Protein AF-A0A7S2KP62-F1 (afdb_monomer_lite)

Foldseek 3Di:
DVVLLVVLVVCQVVCLVCVLVDDLVRLLVSLLSCLVSLHDDPSSLVSNLVNLLVCLVPPDDPCSLLPRLLSSLVSCVSNPHDCVSSLVSSVVNCVVCVVPRPDDSVVSSVD

Sequence (111 aa):
GEGAKGLILAAVPVARELVGQMSAQDLANTCSGLALLGAKDGRFMELVSAQVSSGIPTSWTRQDVCVNVPQILWARARLGFDNIEVLDAASSHLRRVVDDMPDWNILVLDA

Radius of gyration: 13.68 Å; chains: 1; bounding box: 30×30×37 Å

Structure (mmCIF, N/CA/C/O backbone):
data_AF-A0A7S2KP62-F1
#
_entry.id   AF-A0A7S2KP62-F1
#
loop_
_atom_site.group_PDB
_atom_site.id
_atom_site.type_symbol
_atom_site.label_atom_id
_atom_site.label_alt_id
_atom_site.label_comp_id
_atom_site.label_asym_id
_atom_site.label_entity_id
_atom_site.label_seq_id
_atom_site.pdbx_PDB_ins_code
_atom_site.Cartn_x
_atom_site.Cartn_y
_atom_site.Cartn_z
_atom_site.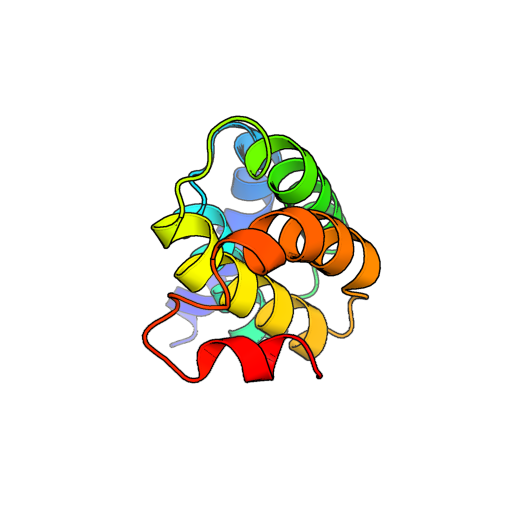occupancy
_atom_site.B_iso_or_equiv
_atom_site.auth_seq_id
_atom_site.auth_comp_id
_atom_site.auth_asym_id
_atom_site.auth_atom_id
_atom_site.pdbx_PDB_model_num
ATOM 1 N N . GLY A 1 1 ? 1.133 1.664 23.618 1.00 57.16 1 GLY A N 1
ATOM 2 C CA . GLY A 1 1 ? 0.454 2.620 24.517 1.00 57.16 1 GLY A CA 1
ATOM 3 C C . GLY A 1 1 ? -0.660 3.316 23.763 1.00 57.16 1 GLY A C 1
ATOM 4 O O . GLY A 1 1 ? -0.491 3.560 22.574 1.00 57.16 1 GLY A O 1
ATOM 5 N N . GLU A 1 2 ? -1.782 3.612 24.420 1.00 70.12 2 GLU A N 1
ATOM 6 C CA . GLU A 1 2 ? -2.985 4.167 23.770 1.00 70.12 2 GLU A CA 1
ATOM 7 C C . GLU A 1 2 ? -2.741 5.474 22.998 1.00 70.12 2 GLU A C 1
ATOM 9 O O . GLU A 1 2 ? -3.320 5.666 21.933 1.00 70.12 2 GLU A O 1
ATOM 14 N N . GLY A 1 3 ? -1.805 6.318 23.448 1.00 77.50 3 GLY A N 1
ATOM 15 C CA . GLY A 1 3 ? -1.433 7.544 22.730 1.00 77.50 3 GLY A CA 1
ATOM 16 C C . GLY A 1 3 ? -0.847 7.300 21.332 1.00 77.50 3 GLY A C 1
ATOM 17 O O . GLY A 1 3 ? -1.216 7.984 20.383 1.00 77.50 3 GLY A O 1
ATOM 18 N N . ALA A 1 4 ? 0.001 6.276 21.168 1.00 73.00 4 ALA A N 1
ATOM 19 C CA . ALA A 1 4 ? 0.570 5.928 19.861 1.00 73.00 4 ALA A CA 1
ATOM 20 C C . ALA A 1 4 ? -0.501 5.393 18.895 1.00 73.00 4 ALA A C 1
ATOM 22 O O . ALA A 1 4 ? -0.489 5.714 17.710 1.00 73.00 4 ALA A O 1
ATOM 23 N N . LYS A 1 5 ? -1.471 4.630 19.418 1.00 77.75 5 LYS A N 1
ATOM 24 C CA . LYS A 1 5 ? -2.633 4.164 18.651 1.00 77.75 5 LYS A CA 1
ATOM 25 C C . LYS A 1 5 ? -3.477 5.341 18.159 1.00 77.75 5 LYS A C 1
ATOM 27 O O . LYS A 1 5 ? -3.824 5.380 16.984 1.00 77.75 5 LYS A O 1
ATOM 32 N N . GLY A 1 6 ? -3.769 6.304 19.036 1.00 83.31 6 GLY A N 1
ATOM 33 C CA . GLY A 1 6 ? -4.521 7.508 18.674 1.00 83.31 6 GLY A CA 1
ATOM 34 C C . GLY A 1 6 ? -3.828 8.337 17.590 1.00 83.31 6 GLY A C 1
ATOM 35 O O . GLY A 1 6 ? -4.480 8.770 16.645 1.00 83.31 6 GLY A O 1
ATOM 36 N N . LEU A 1 7 ? -2.505 8.491 17.681 1.00 82.81 7 LEU A N 1
ATOM 37 C CA . LEU A 1 7 ? -1.727 9.274 16.720 1.00 82.81 7 LEU A CA 1
ATOM 38 C C . LEU A 1 7 ? -1.686 8.630 15.328 1.00 82.81 7 LEU A C 1
ATOM 40 O O . LEU A 1 7 ? -1.898 9.322 14.336 1.00 82.81 7 LEU A O 1
ATOM 44 N N . ILE A 1 8 ? -1.495 7.308 15.249 1.00 82.00 8 ILE A N 1
ATOM 45 C CA . ILE A 1 8 ? -1.526 6.582 13.968 1.00 82.00 8 ILE A CA 1
ATOM 46 C C . ILE A 1 8 ? -2.906 6.705 13.319 1.00 82.00 8 ILE A C 1
ATOM 48 O O . ILE A 1 8 ? -2.990 7.028 12.139 1.00 82.00 8 ILE A O 1
ATOM 52 N N . LEU A 1 9 ? -3.987 6.510 14.082 1.00 85.25 9 LEU A N 1
ATOM 53 C CA . LEU A 1 9 ? -5.354 6.630 13.562 1.00 85.25 9 LEU A CA 1
ATOM 54 C C . LEU A 1 9 ? -5.675 8.051 13.079 1.00 85.25 9 LEU A C 1
ATOM 56 O O . LEU A 1 9 ? -6.316 8.216 12.044 1.00 85.25 9 LEU A O 1
ATOM 60 N N . ALA A 1 10 ? -5.199 9.072 13.793 1.00 88.12 10 ALA A N 1
ATOM 61 C CA . ALA A 1 10 ? -5.365 10.468 13.397 1.00 88.12 10 ALA A CA 1
ATOM 62 C C . ALA A 1 10 ? -4.536 10.844 12.156 1.00 88.12 10 ALA A C 1
ATOM 64 O O . ALA A 1 10 ? -4.911 11.765 11.433 1.00 88.12 10 ALA A O 1
ATOM 65 N N . ALA A 1 11 ? -3.436 10.136 11.889 1.00 86.50 11 ALA A N 1
ATOM 66 C CA . ALA A 1 11 ? -2.597 10.365 10.718 1.00 86.50 11 ALA A CA 1
ATOM 67 C C . ALA A 1 11 ? -3.178 9.758 9.430 1.00 86.50 11 ALA A C 1
ATOM 69 O O . ALA A 1 11 ? -2.840 10.229 8.348 1.00 86.50 11 ALA A O 1
ATOM 70 N N . VAL A 1 12 ? -4.071 8.761 9.510 1.00 88.00 12 VAL A N 1
ATOM 71 C CA . VAL A 1 12 ? -4.611 8.056 8.326 1.00 88.00 12 VAL A CA 1
ATOM 72 C C . VAL A 1 12 ? -5.272 8.996 7.314 1.00 88.00 12 VAL A C 1
ATOM 74 O O . VAL A 1 12 ? -4.960 8.882 6.129 1.00 88.00 12 VAL A O 1
ATOM 77 N N . PRO A 1 13 ? -6.136 9.956 7.708 1.00 91.31 13 PRO A N 1
ATOM 78 C CA . PRO A 1 13 ? -6.717 10.893 6.754 1.00 91.31 13 PRO A CA 1
ATOM 79 C C . PRO A 1 13 ? -5.658 11.712 6.018 1.00 91.31 13 PRO A C 1
ATOM 81 O O . PRO A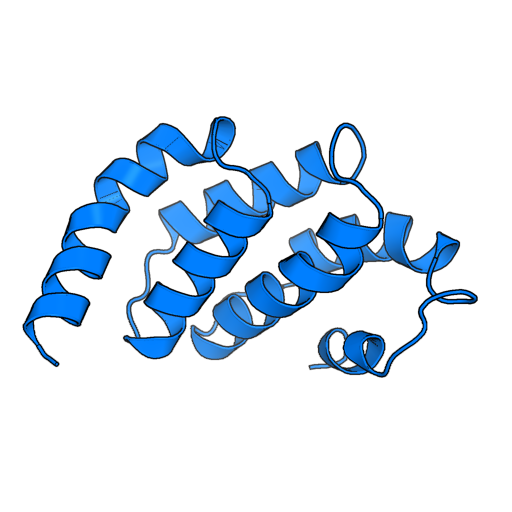 1 13 ? -5.766 11.877 4.811 1.00 91.31 13 PRO A O 1
ATOM 84 N 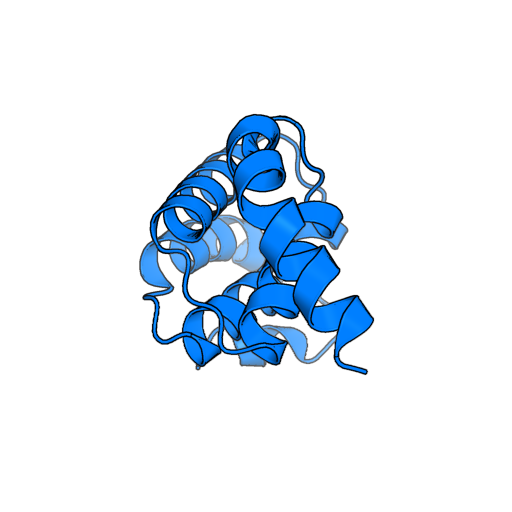N . VAL A 1 14 ? -4.618 12.159 6.725 1.00 91.38 14 VAL A N 1
ATOM 85 C CA . VAL A 1 14 ? -3.506 12.915 6.134 1.00 91.38 14 VAL A CA 1
ATOM 86 C C . VAL A 1 14 ? -2.685 12.024 5.202 1.00 91.38 14 VAL A C 1
ATOM 88 O O . VAL A 1 14 ? -2.368 12.427 4.088 1.00 91.38 14 VAL A O 1
ATOM 91 N N . ALA A 1 15 ? -2.399 10.788 5.617 1.00 91.06 15 ALA A N 1
ATOM 92 C CA . ALA A 1 15 ? -1.681 9.817 4.804 1.00 91.06 15 ALA A CA 1
ATOM 93 C C . ALA A 1 15 ? -2.424 9.513 3.494 1.00 91.06 15 ALA A C 1
ATOM 95 O O . ALA A 1 15 ? -1.781 9.435 2.455 1.00 91.06 15 ALA A O 1
ATOM 96 N N . ARG A 1 16 ? -3.765 9.419 3.507 1.00 93.12 16 ARG A N 1
ATOM 97 C CA . ARG A 1 16 ? -4.582 9.233 2.289 1.00 93.12 16 ARG A CA 1
ATOM 98 C C . ARG A 1 16 ? -4.388 10.349 1.265 1.00 93.12 16 ARG A C 1
ATOM 100 O O . ARG A 1 16 ? -4.248 10.047 0.085 1.00 93.12 16 ARG A O 1
ATOM 107 N N . GLU A 1 17 ? -4.345 11.603 1.706 1.00 93.81 17 GLU A N 1
ATOM 108 C CA . GLU A 1 17 ? -4.133 12.753 0.812 1.00 93.81 17 GLU A CA 1
ATOM 109 C C . GLU A 1 17 ? -2.700 12.811 0.258 1.00 93.81 17 GLU A C 1
ATOM 111 O O . GLU A 1 17 ? -2.455 13.385 -0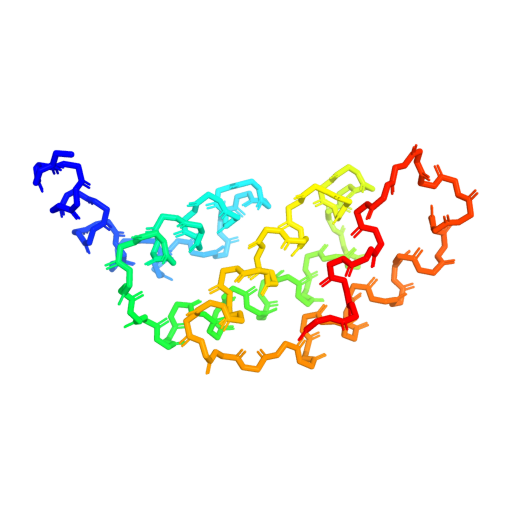.802 1.00 93.81 17 GLU A O 1
ATOM 116 N N . LEU A 1 18 ? -1.743 12.204 0.965 1.00 93.69 18 LEU A N 1
ATOM 117 C CA . LEU A 1 18 ? -0.321 12.263 0.636 1.00 93.69 18 LEU A CA 1
ATOM 118 C C . LEU A 1 18 ? 0.234 10.979 0.009 1.00 93.69 18 LEU A C 1
ATOM 120 O O . LEU A 1 18 ? 1.420 10.962 -0.308 1.00 93.69 18 LEU A O 1
ATOM 124 N N . VAL A 1 19 ? -0.576 9.936 -0.231 1.00 94.12 19 VAL A N 1
ATOM 125 C CA . VAL A 1 19 ? -0.098 8.630 -0.746 1.00 94.12 19 VAL A CA 1
ATOM 126 C C . VAL A 1 19 ? 0.812 8.775 -1.968 1.00 94.12 19 VAL A C 1
ATOM 128 O O . VAL A 1 19 ? 1.856 8.134 -2.029 1.00 94.12 19 VAL A O 1
ATOM 131 N N . GLY A 1 20 ? 0.461 9.653 -2.912 1.00 91.94 20 GLY A N 1
ATOM 132 C CA . GLY A 1 20 ? 1.253 9.871 -4.129 1.00 91.94 20 GLY A CA 1
ATOM 133 C C . GLY A 1 20 ? 2.644 10.479 -3.898 1.00 91.94 20 GLY A C 1
ATOM 134 O O . GLY A 1 20 ? 3.483 10.432 -4.791 1.00 91.94 20 GLY A O 1
ATOM 135 N N . GLN A 1 21 ? 2.890 11.052 -2.717 1.00 93.00 21 GLN A N 1
ATOM 136 C CA . GLN A 1 21 ? 4.144 11.702 -2.317 1.00 93.00 21 GLN A CA 1
ATOM 137 C C . GLN A 1 21 ? 4.958 10.853 -1.329 1.00 93.00 21 GLN A C 1
ATOM 139 O O . GLN A 1 21 ? 6.109 11.177 -1.044 1.00 93.00 21 GLN A O 1
ATOM 144 N N . MET A 1 22 ? 4.365 9.790 -0.781 1.00 93.94 22 MET A N 1
ATOM 145 C CA . MET A 1 22 ? 5.002 8.925 0.208 1.00 93.94 22 MET A CA 1
ATOM 146 C C . MET A 1 22 ? 6.067 8.036 -0.438 1.00 93.94 22 MET A C 1
ATOM 148 O O . MET A 1 22 ? 5.881 7.512 -1.540 1.00 93.94 22 MET A O 1
ATOM 152 N N . SER A 1 23 ? 7.172 7.820 0.276 1.00 93.88 23 SER A N 1
ATOM 153 C CA . SER A 1 23 ? 8.166 6.825 -0.125 1.00 93.88 23 SER A CA 1
ATOM 154 C C . SER A 1 23 ? 7.631 5.398 0.050 1.00 93.88 23 SER A C 1
ATOM 156 O O . SER A 1 23 ? 6.667 5.158 0.782 1.00 93.88 23 SER A O 1
ATOM 158 N N . ALA A 1 24 ? 8.291 4.416 -0.572 1.00 92.81 24 ALA A N 1
ATOM 159 C CA . ALA A 1 24 ? 7.956 3.002 -0.383 1.00 92.81 24 ALA A CA 1
ATOM 160 C C . ALA A 1 24 ? 7.985 2.589 1.103 1.00 92.81 24 ALA A C 1
ATOM 162 O O . ALA A 1 24 ? 7.117 1.844 1.565 1.00 92.81 24 ALA A O 1
ATOM 163 N N . GLN A 1 25 ? 8.946 3.122 1.864 1.00 93.62 25 GLN A N 1
ATOM 164 C CA . GLN A 1 25 ? 9.067 2.872 3.297 1.00 93.62 25 GLN A CA 1
ATOM 165 C C . GLN A 1 25 ? 7.941 3.536 4.100 1.00 93.62 25 GLN A C 1
ATOM 167 O O . GLN A 1 25 ? 7.394 2.908 5.007 1.00 93.62 25 GLN A O 1
ATOM 172 N N . ASP A 1 26 ? 7.546 4.767 3.762 1.00 94.50 26 ASP A N 1
ATOM 173 C CA . ASP A 1 26 ? 6.423 5.441 4.429 1.00 94.50 26 ASP A CA 1
ATOM 174 C C . ASP A 1 26 ? 5.119 4.656 4.246 1.00 94.50 26 ASP A C 1
ATOM 176 O O . ASP A 1 26 ? 4.347 4.483 5.197 1.00 94.50 26 ASP A O 1
ATOM 180 N N . LEU A 1 27 ? 4.885 4.137 3.034 1.00 94.94 27 LEU A N 1
ATOM 181 C CA . LEU A 1 27 ? 3.721 3.308 2.719 1.00 94.94 27 LEU A CA 1
ATOM 182 C C . LEU A 1 27 ? 3.732 2.014 3.541 1.00 94.94 27 LEU A C 1
ATOM 184 O O . LEU A 1 27 ? 2.735 1.700 4.196 1.00 94.94 27 LEU A O 1
ATOM 188 N N . ALA A 1 28 ? 4.861 1.299 3.570 1.00 94.44 28 ALA A N 1
ATOM 189 C CA . ALA A 1 28 ? 5.013 0.064 4.340 1.00 94.44 28 ALA A CA 1
ATOM 190 C C . ALA A 1 28 ? 4.836 0.279 5.849 1.00 94.44 28 ALA A C 1
ATOM 192 O O . ALA A 1 28 ? 4.092 -0.464 6.497 1.00 94.44 28 ALA A O 1
ATOM 193 N N . ASN A 1 29 ? 5.447 1.326 6.404 1.00 94.06 29 ASN A N 1
ATOM 194 C CA . ASN A 1 29 ? 5.333 1.663 7.822 1.00 94.06 29 ASN A CA 1
ATOM 195 C C . ASN A 1 29 ? 3.892 2.016 8.204 1.00 94.06 29 ASN A C 1
ATOM 197 O O . ASN A 1 29 ? 3.391 1.553 9.231 1.00 94.06 29 ASN A O 1
ATOM 201 N N . THR A 1 30 ? 3.200 2.792 7.367 1.00 93.88 30 THR A N 1
ATOM 202 C CA . THR A 1 30 ? 1.805 3.182 7.620 1.00 93.88 30 THR A CA 1
ATOM 203 C 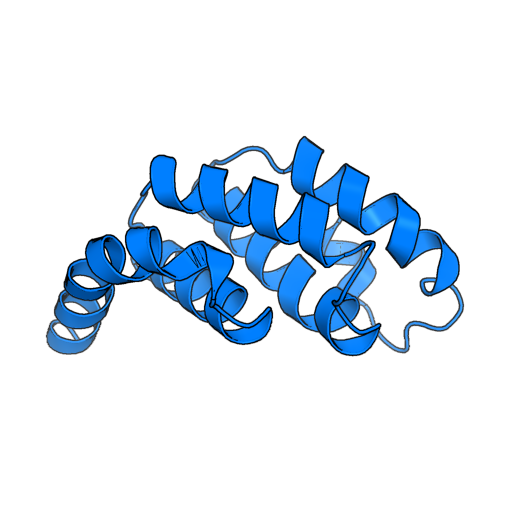C . THR A 1 30 ? 0.871 1.973 7.542 1.00 93.88 30 THR A C 1
ATOM 205 O O . THR A 1 30 ? 0.048 1.776 8.439 1.00 93.88 30 THR A O 1
ATOM 208 N N . CYS A 1 31 ? 1.039 1.108 6.533 1.00 95.31 31 CYS A N 1
ATOM 209 C CA . CYS A 1 31 ? 0.284 -0.144 6.416 1.00 95.31 31 CYS A CA 1
ATOM 210 C C . CYS A 1 31 ? 0.509 -1.053 7.632 1.00 95.31 31 CYS A C 1
ATOM 212 O O . CYS A 1 31 ? -0.453 -1.538 8.231 1.00 95.31 31 CYS A O 1
ATOM 214 N N . SER A 1 32 ? 1.766 -1.238 8.040 1.00 94.31 32 SER A N 1
ATOM 215 C CA . SER A 1 32 ? 2.117 -2.040 9.213 1.00 94.31 32 SER A CA 1
ATOM 216 C C . SER A 1 32 ? 1.518 -1.467 10.497 1.00 94.31 32 SER A C 1
ATOM 218 O O . SER A 1 32 ? 0.952 -2.212 11.297 1.00 94.31 32 SER A O 1
ATOM 220 N N . GLY A 1 33 ? 1.559 -0.143 10.674 1.00 93.25 33 GLY A N 1
ATOM 221 C CA . GLY A 1 33 ? 0.921 0.543 11.798 1.00 93.25 33 GLY A CA 1
ATOM 222 C C . GLY A 1 33 ? -0.581 0.261 11.873 1.00 93.25 33 GLY A C 1
ATOM 223 O O . GLY A 1 33 ? -1.085 -0.127 12.928 1.00 93.25 33 GLY A O 1
ATOM 224 N N . LEU A 1 34 ? -1.293 0.367 10.749 1.00 93.50 34 LEU A N 1
ATOM 225 C CA . LEU A 1 34 ? -2.717 0.026 10.662 1.00 93.50 34 LEU A CA 1
ATOM 226 C C . LEU A 1 34 ? -2.988 -1.442 11.018 1.00 93.50 34 LEU A C 1
ATOM 228 O O . LEU A 1 34 ? -3.883 -1.734 11.817 1.00 93.50 34 LEU A O 1
ATOM 232 N N . ALA A 1 35 ? -2.189 -2.363 10.480 1.00 94.81 35 ALA A N 1
ATOM 233 C CA . ALA A 1 35 ? -2.339 -3.799 10.704 1.00 94.81 35 ALA A CA 1
ATOM 234 C C . ALA A 1 35 ? -2.066 -4.214 12.158 1.00 94.81 35 ALA A C 1
ATOM 236 O O . ALA A 1 35 ? -2.758 -5.079 12.708 1.00 94.81 35 ALA A O 1
ATOM 237 N N . LEU A 1 36 ? -1.097 -3.575 12.816 1.00 92.75 36 LEU A N 1
ATOM 238 C CA . LEU A 1 36 ? -0.821 -3.778 14.241 1.00 92.75 36 LEU A CA 1
ATOM 239 C C . LEU A 1 36 ? -1.960 -3.264 15.128 1.00 92.75 36 LEU A C 1
ATOM 241 O O . LEU A 1 36 ? -2.238 -3.854 16.171 1.00 92.75 36 LEU A O 1
ATOM 245 N N . LEU A 1 37 ? -2.649 -2.204 14.704 1.00 91.94 37 LEU A N 1
ATOM 246 C CA . LEU A 1 37 ? -3.788 -1.634 15.425 1.00 91.94 37 LEU A CA 1
ATOM 247 C C . LEU A 1 37 ? -5.134 -2.291 15.085 1.00 91.94 37 LEU A C 1
ATOM 249 O O . LEU A 1 37 ? -6.133 -1.966 15.730 1.00 91.94 37 LEU A O 1
ATOM 253 N N . GLY A 1 38 ? -5.174 -3.189 14.093 1.00 91.12 38 GLY A N 1
ATOM 254 C CA . GLY A 1 38 ? -6.412 -3.781 13.576 1.00 91.12 38 GLY A CA 1
ATOM 255 C C . GLY A 1 38 ? -7.329 -2.760 12.892 1.00 91.12 38 GLY A C 1
ATOM 256 O O . GLY A 1 38 ? -8.541 -2.956 12.831 1.00 91.12 38 GLY A O 1
ATOM 257 N N . ALA A 1 39 ? -6.766 -1.649 12.422 1.00 90.62 39 ALA A N 1
ATOM 258 C CA . ALA A 1 39 ? -7.506 -0.537 11.852 1.00 90.62 39 ALA A CA 1
ATOM 259 C C . ALA A 1 39 ? -7.632 -0.708 10.336 1.00 90.62 39 ALA A C 1
ATOM 261 O O . ALA A 1 39 ? -6.653 -0.578 9.603 1.00 90.62 39 ALA A O 1
ATOM 262 N N . LYS A 1 40 ? -8.844 -1.008 9.862 1.00 92.38 40 LYS A N 1
ATOM 263 C CA . LYS A 1 40 ? -9.121 -1.125 8.427 1.00 92.38 40 LYS A CA 1
ATOM 264 C C . LYS A 1 40 ? -9.449 0.245 7.836 1.00 92.38 40 LYS A C 1
ATOM 266 O O . LYS A 1 40 ? -10.462 0.836 8.196 1.00 92.38 40 LYS A O 1
ATOM 271 N N . ASP A 1 41 ? -8.640 0.696 6.881 1.00 93.00 41 ASP A N 1
ATOM 272 C CA . ASP A 1 41 ? -8.975 1.801 5.979 1.00 93.00 41 ASP A CA 1
ATOM 273 C C . ASP A 1 41 ? -8.857 1.302 4.533 1.00 93.00 41 ASP A C 1
ATOM 275 O O . ASP A 1 41 ? -7.763 1.191 3.980 1.00 93.00 41 ASP A O 1
ATOM 279 N N . GLY A 1 42 ? -9.998 0.928 3.944 1.00 93.06 42 GLY A N 1
ATOM 280 C CA . GLY A 1 42 ? -10.033 0.358 2.596 1.00 93.06 42 GLY A CA 1
ATOM 281 C C . GLY A 1 42 ? -9.576 1.347 1.531 1.00 93.06 42 GLY A C 1
ATOM 282 O O . GLY A 1 42 ? -8.821 0.978 0.637 1.00 93.06 42 GLY A O 1
ATOM 283 N N . ARG A 1 43 ? -9.942 2.627 1.678 1.00 94.00 43 ARG A N 1
ATOM 284 C CA . ARG A 1 43 ? -9.573 3.658 0.709 1.00 94.00 43 ARG A CA 1
ATOM 285 C C . ARG A 1 43 ? -8.067 3.894 0.688 1.00 94.00 43 ARG A C 1
ATOM 287 O O . ARG A 1 43 ? -7.482 4.014 -0.383 1.00 94.00 43 ARG A O 1
ATOM 294 N N . PHE A 1 44 ? -7.436 3.946 1.858 1.00 94.44 44 PHE A N 1
ATOM 295 C CA . PHE A 1 44 ? -5.984 4.022 1.964 1.00 94.44 44 PHE A CA 1
ATOM 296 C C . PHE A 1 44 ? -5.319 2.808 1.305 1.00 94.44 44 PHE A C 1
ATOM 298 O O . PHE A 1 44 ? -4.408 2.978 0.502 1.00 94.44 44 PHE A O 1
ATOM 305 N N . MET A 1 45 ? -5.807 1.592 1.573 1.00 94.62 45 MET A N 1
ATOM 306 C CA . MET A 1 45 ? -5.237 0.367 0.999 1.00 94.62 45 MET A CA 1
ATOM 307 C C . MET A 1 45 ? -5.387 0.278 -0.526 1.00 94.62 45 MET A C 1
ATOM 309 O O . MET A 1 45 ? -4.485 -0.224 -1.200 1.00 94.62 45 MET A O 1
ATOM 313 N N . GLU A 1 46 ? -6.481 0.782 -1.095 1.00 94.31 46 GLU A N 1
ATOM 314 C CA . GLU A 1 46 ? -6.639 0.931 -2.550 1.00 94.31 46 GLU A CA 1
ATOM 315 C C . GLU A 1 46 ? -5.599 1.896 -3.129 1.00 94.31 46 GLU A C 1
ATOM 317 O O . GLU A 1 46 ? -4.903 1.555 -4.083 1.00 94.31 46 GLU A O 1
ATOM 322 N N . LEU A 1 47 ? -5.441 3.077 -2.519 1.00 95.25 47 LEU A N 1
ATOM 323 C CA . LEU A 1 47 ? -4.469 4.080 -2.962 1.00 95.25 47 LEU A CA 1
ATOM 324 C C . LEU A 1 47 ? -3.032 3.549 -2.887 1.00 95.25 47 LEU A C 1
ATOM 326 O O . LEU A 1 47 ? -2.255 3.760 -3.815 1.00 95.25 47 LEU A O 1
ATOM 330 N N . VAL A 1 48 ? -2.689 2.819 -1.820 1.00 94.75 48 VAL A N 1
ATOM 331 C CA . VAL A 1 48 ? -1.390 2.143 -1.691 1.00 94.75 48 VAL A CA 1
ATOM 332 C C . VAL A 1 48 ? -1.190 1.138 -2.824 1.00 94.75 48 VAL A C 1
ATOM 334 O O . VAL A 1 48 ? -0.106 1.101 -3.393 1.00 94.75 48 VAL A O 1
ATOM 337 N N . SER A 1 49 ? -2.215 0.358 -3.184 1.00 92.62 49 SER A N 1
ATOM 338 C CA . SER A 1 49 ? -2.111 -0.630 -4.275 1.00 92.62 49 SER A CA 1
ATOM 339 C C . SER A 1 49 ? -1.774 0.062 -5.590 1.00 92.62 49 SER A C 1
ATOM 341 O O . SER A 1 49 ? -0.764 -0.261 -6.204 1.00 92.62 49 SER A O 1
ATOM 343 N N . ALA A 1 50 ? -2.526 1.108 -5.940 1.00 92.94 50 ALA A N 1
ATOM 344 C CA . ALA A 1 50 ? -2.273 1.895 -7.142 1.00 92.94 50 ALA A CA 1
ATOM 345 C C . ALA A 1 50 ? -0.871 2.538 -7.144 1.00 92.94 50 ALA A C 1
ATOM 347 O O . ALA A 1 50 ? -0.191 2.569 -8.175 1.00 92.94 50 ALA A O 1
ATOM 348 N N . GLN A 1 51 ? -0.410 3.028 -5.989 1.00 92.56 51 GLN A N 1
ATOM 349 C CA . GLN A 1 51 ? 0.920 3.625 -5.852 1.00 92.56 51 GLN A CA 1
ATOM 350 C C . GLN A 1 51 ? 2.038 2.584 -5.984 1.00 92.56 51 GLN A C 1
ATOM 352 O O . GLN A 1 51 ? 3.056 2.857 -6.614 1.00 92.56 51 GLN A O 1
ATOM 357 N N . VAL A 1 52 ? 1.853 1.379 -5.443 1.00 90.88 52 VAL A N 1
ATOM 358 C CA . VAL A 1 52 ? 2.799 0.267 -5.612 1.00 90.88 52 VAL A CA 1
ATOM 359 C C . VAL A 1 52 ? 2.833 -0.169 -7.080 1.00 90.88 52 VAL A C 1
ATOM 361 O O . VAL A 1 52 ? 3.909 -0.232 -7.674 1.00 90.88 52 VAL A O 1
ATOM 364 N N . SER A 1 53 ? 1.666 -0.385 -7.692 1.00 89.31 53 SER A N 1
ATOM 365 C CA . SER A 1 53 ? 1.517 -0.799 -9.093 1.00 89.31 53 SER A CA 1
ATOM 366 C C . SER A 1 53 ? 2.174 0.178 -10.072 1.00 89.31 53 SER A C 1
ATOM 368 O O . SER A 1 53 ? 2.787 -0.242 -11.052 1.00 89.31 53 SER A O 1
ATOM 370 N N . SER A 1 54 ? 2.093 1.484 -9.802 1.00 88.81 54 SER A N 1
ATOM 371 C CA . SER A 1 54 ? 2.721 2.524 -10.631 1.00 88.81 54 SER A CA 1
ATOM 372 C C . SER A 1 54 ? 4.182 2.816 -10.265 1.00 88.81 54 SER A C 1
ATOM 374 O O . SER A 1 54 ? 4.973 3.178 -11.141 1.00 88.81 54 SER A O 1
ATOM 376 N N . GLY A 1 55 ? 4.566 2.638 -8.999 1.00 84.00 55 GLY A N 1
ATOM 377 C CA . GLY A 1 55 ? 5.905 2.918 -8.483 1.00 84.00 55 GLY A CA 1
ATOM 378 C C . GLY A 1 55 ? 6.935 1.838 -8.817 1.00 84.00 55 GLY A C 1
ATOM 379 O O . GLY A 1 55 ? 8.044 2.171 -9.243 1.00 84.00 55 GLY A O 1
ATOM 380 N N . ILE A 1 56 ? 6.564 0.556 -8.703 1.00 81.69 56 ILE A N 1
ATOM 381 C CA . ILE A 1 56 ? 7.452 -0.590 -8.987 1.00 81.69 56 ILE A CA 1
ATOM 382 C C . ILE A 1 56 ? 8.089 -0.517 -10.387 1.00 81.69 56 ILE A C 1
ATOM 384 O O . ILE A 1 56 ? 9.294 -0.751 -10.504 1.00 81.69 56 ILE A O 1
ATOM 388 N N . PRO A 1 57 ? 7.349 -0.191 -11.464 1.00 76.44 57 PRO A N 1
ATOM 389 C CA . PRO A 1 57 ? 7.934 -0.131 -12.801 1.00 76.44 57 PRO A CA 1
ATOM 390 C C . PRO A 1 57 ? 8.787 1.116 -13.065 1.00 76.44 57 PRO A C 1
ATOM 392 O O . PRO A 1 57 ? 9.563 1.112 -14.018 1.00 76.44 57 PRO A O 1
ATOM 395 N N . THR A 1 58 ? 8.616 2.193 -12.290 1.00 80.44 58 THR A N 1
ATOM 396 C CA . THR A 1 58 ? 9.081 3.537 -12.681 1.00 80.44 58 THR A CA 1
ATOM 397 C C . THR A 1 58 ? 10.134 4.142 -11.762 1.00 80.44 58 THR A C 1
ATOM 399 O O . THR A 1 58 ? 10.993 4.881 -12.239 1.00 80.44 58 THR A O 1
ATOM 402 N N . SER A 1 59 ? 10.063 3.879 -10.457 1.00 82.50 59 SER A N 1
ATOM 403 C CA . SER A 1 59 ? 10.792 4.671 -9.456 1.00 82.50 59 SER A CA 1
ATOM 404 C C . SER A 1 59 ? 11.289 3.880 -8.251 1.00 82.50 59 SER A C 1
ATOM 406 O O . SER A 1 59 ? 12.236 4.321 -7.602 1.00 82.50 59 SER A O 1
ATOM 408 N N . TRP A 1 60 ? 10.693 2.728 -7.937 1.00 85.69 60 TRP A N 1
ATOM 409 C CA . TRP A 1 60 ? 11.107 1.940 -6.777 1.00 85.69 60 TRP A CA 1
ATOM 410 C C . TRP A 1 60 ? 12.385 1.164 -7.076 1.00 85.69 60 TRP A C 1
ATOM 412 O O . TRP A 1 60 ? 12.531 0.527 -8.121 1.00 85.69 60 TRP A O 1
ATOM 422 N N . THR A 1 61 ? 13.319 1.198 -6.132 1.00 85.19 61 THR A N 1
ATOM 423 C CA . THR A 1 61 ? 14.566 0.445 -6.235 1.00 85.19 61 THR A CA 1
ATOM 424 C C . THR A 1 61 ? 14.340 -1.035 -5.929 1.00 85.19 61 THR A C 1
ATOM 426 O O . THR A 1 61 ? 13.350 -1.424 -5.308 1.00 85.19 61 THR A O 1
ATOM 429 N N . ARG A 1 62 ? 15.314 -1.884 -6.283 1.00 77.75 62 ARG A N 1
ATOM 430 C CA . ARG A 1 62 ? 15.314 -3.303 -5.882 1.00 77.75 62 ARG A CA 1
ATOM 431 C C . ARG A 1 62 ? 15.120 -3.463 -4.368 1.00 77.75 62 ARG A C 1
ATOM 433 O O . ARG A 1 62 ? 14.351 -4.323 -3.946 1.00 77.75 62 ARG A O 1
ATOM 440 N N . GLN A 1 63 ? 15.799 -2.641 -3.566 1.00 78.19 63 GLN A N 1
ATOM 441 C CA . GLN A 1 63 ? 15.701 -2.698 -2.108 1.00 78.19 63 GLN A CA 1
ATOM 442 C C . GLN A 1 63 ? 14.296 -2.330 -1.625 1.00 78.19 63 GLN A C 1
ATOM 444 O O . GLN A 1 63 ? 13.768 -2.995 -0.735 1.00 78.19 63 GLN A O 1
ATOM 449 N N . ASP A 1 64 ? 13.668 -1.327 -2.246 1.00 85.62 64 ASP A N 1
ATOM 450 C CA . ASP A 1 64 ? 12.296 -0.944 -1.913 1.00 85.62 64 ASP A CA 1
ATOM 451 C C . ASP A 1 64 ? 11.330 -2.101 -2.145 1.00 85.62 64 ASP A C 1
ATOM 453 O O . ASP A 1 64 ? 10.520 -2.419 -1.275 1.00 85.62 64 ASP A O 1
ATOM 457 N N . VAL A 1 65 ? 11.451 -2.776 -3.288 1.00 83.06 65 VAL A N 1
ATOM 458 C CA . VAL A 1 65 ? 10.601 -3.924 -3.616 1.00 83.06 65 VAL A CA 1
ATOM 459 C C . VAL A 1 65 ? 10.843 -5.079 -2.639 1.00 83.06 65 VAL A C 1
ATOM 461 O O . VAL A 1 65 ? 9.888 -5.626 -2.099 1.00 83.06 65 VAL A O 1
ATOM 464 N N . CYS A 1 66 ? 12.100 -5.423 -2.348 1.00 80.44 66 CYS A N 1
ATOM 465 C CA . CYS A 1 66 ? 12.431 -6.587 -1.514 1.00 80.44 66 CYS A CA 1
ATOM 466 C C . CYS A 1 66 ? 12.076 -6.416 -0.028 1.00 80.44 66 CYS A C 1
ATOM 468 O O . CYS A 1 66 ? 11.881 -7.415 0.665 1.00 80.44 66 CYS A O 1
ATOM 470 N N . VAL A 1 67 ? 12.024 -5.178 0.476 1.00 83.19 67 VAL A N 1
ATOM 471 C CA . VAL A 1 67 ? 11.791 -4.893 1.903 1.00 83.19 67 VAL A CA 1
ATOM 472 C C . VAL A 1 67 ? 10.379 -4.378 2.171 1.00 83.19 67 VAL A C 1
ATOM 474 O O . VAL A 1 67 ? 9.756 -4.796 3.149 1.00 83.19 67 VAL A O 1
ATOM 477 N N . ASN A 1 68 ? 9.860 -3.480 1.331 1.00 89.88 68 ASN A N 1
ATOM 478 C CA . ASN A 1 68 ? 8.616 -2.763 1.620 1.00 89.88 68 ASN A CA 1
ATOM 479 C C . ASN A 1 68 ? 7.382 -3.499 1.089 1.00 89.88 68 ASN A C 1
ATOM 481 O O . ASN A 1 68 ? 6.358 -3.531 1.771 1.00 89.88 68 ASN A O 1
ATOM 485 N N . VAL A 1 69 ? 7.467 -4.148 -0.079 1.00 88.44 69 VAL A N 1
ATOM 486 C CA . VAL A 1 69 ? 6.328 -4.904 -0.632 1.00 88.44 69 VAL A CA 1
ATOM 487 C C . VAL A 1 69 ? 5.897 -6.052 0.290 1.00 88.44 69 VAL A C 1
ATOM 489 O O . VAL A 1 69 ? 4.702 -6.123 0.577 1.00 88.44 69 VAL A O 1
ATOM 492 N N . PRO A 1 70 ? 6.798 -6.893 0.844 1.00 87.75 70 PRO A N 1
ATOM 493 C CA . PRO A 1 70 ? 6.392 -7.937 1.789 1.00 87.75 70 PRO A CA 1
ATOM 494 C C . PRO A 1 70 ? 5.651 -7.393 3.015 1.00 87.75 70 PRO A C 1
ATOM 496 O O . PRO A 1 70 ? 4.683 -7.994 3.473 1.00 87.75 70 PRO A O 1
ATOM 499 N N . GLN A 1 71 ? 6.054 -6.227 3.528 1.00 91.69 71 GLN A N 1
ATOM 500 C CA . GLN A 1 71 ? 5.376 -5.592 4.662 1.00 91.69 71 GLN A CA 1
ATOM 501 C C . GLN A 1 71 ? 3.976 -5.098 4.291 1.00 91.69 71 GLN A C 1
ATOM 503 O O . GLN A 1 71 ? 3.033 -5.281 5.061 1.00 91.69 71 GLN A O 1
ATOM 508 N N . ILE A 1 72 ? 3.826 -4.505 3.103 1.00 93.31 72 ILE A N 1
ATOM 509 C CA . ILE A 1 72 ? 2.524 -4.078 2.581 1.00 93.31 72 ILE A CA 1
ATOM 510 C C . ILE A 1 72 ? 1.607 -5.296 2.405 1.00 93.31 72 ILE A C 1
ATOM 512 O O . ILE A 1 72 ? 0.473 -5.272 2.880 1.00 93.31 72 ILE A O 1
ATOM 516 N N . LEU A 1 73 ? 2.101 -6.379 1.799 1.00 91.56 73 LEU A N 1
ATOM 517 C CA . LEU A 1 73 ? 1.354 -7.627 1.601 1.00 91.56 73 LEU A CA 1
ATOM 518 C C . LEU A 1 73 ? 0.929 -8.269 2.926 1.00 91.56 73 LEU A C 1
ATOM 520 O O . LEU A 1 73 ? -0.240 -8.622 3.095 1.00 91.56 73 LEU A O 1
ATOM 524 N N . TRP A 1 74 ? 1.843 -8.349 3.898 1.00 92.38 74 TRP A N 1
ATOM 525 C CA . TRP A 1 74 ? 1.536 -8.837 5.243 1.00 92.38 74 TRP A CA 1
ATOM 526 C C . TRP A 1 74 ? 0.457 -7.988 5.924 1.00 92.38 74 TRP A C 1
ATOM 528 O O . TRP A 1 74 ? -0.499 -8.527 6.486 1.00 92.38 74 TRP A O 1
ATOM 538 N N . ALA A 1 75 ? 0.582 -6.659 5.867 1.00 94.56 75 ALA A N 1
ATOM 539 C CA . ALA A 1 75 ? -0.369 -5.747 6.490 1.00 94.56 75 ALA A CA 1
ATOM 540 C C . ALA A 1 75 ? -1.773 -5.892 5.887 1.00 94.56 75 ALA A C 1
ATOM 542 O O . ALA A 1 75 ? -2.766 -5.933 6.621 1.00 94.56 75 ALA A O 1
ATOM 543 N N . ARG A 1 76 ? -1.853 -6.017 4.559 1.00 93.69 76 ARG A N 1
ATOM 544 C CA . ARG A 1 76 ? -3.098 -6.260 3.823 1.00 93.69 76 ARG A CA 1
ATOM 545 C C . ARG A 1 76 ? -3.731 -7.590 4.209 1.00 93.69 76 ARG A C 1
ATOM 547 O O . ARG A 1 76 ? -4.887 -7.583 4.631 1.00 93.69 76 ARG A O 1
ATOM 554 N N . ALA A 1 77 ? -2.971 -8.685 4.174 1.00 92.12 77 ALA A N 1
ATOM 555 C CA . ALA A 1 77 ? -3.448 -10.011 4.566 1.00 92.12 77 ALA A CA 1
ATOM 556 C C . ALA A 1 77 ? -3.958 -10.020 6.017 1.00 92.12 77 ALA A C 1
ATOM 558 O O . ALA A 1 77 ? -5.069 -10.471 6.298 1.00 92.12 77 ALA A O 1
ATOM 559 N N . ARG A 1 78 ? -3.204 -9.413 6.944 1.00 93.00 78 ARG A N 1
ATOM 560 C CA . ARG A 1 78 ? -3.592 -9.285 8.358 1.00 93.00 78 ARG A CA 1
ATOM 561 C C . ARG A 1 78 ? -4.890 -8.500 8.556 1.00 93.00 78 ARG A C 1
ATOM 563 O O . ARG A 1 78 ? -5.638 -8.777 9.493 1.00 93.00 78 ARG A O 1
ATOM 570 N N . LEU A 1 79 ? -5.158 -7.522 7.698 1.00 93.56 79 LEU A N 1
ATOM 571 C CA . LEU A 1 79 ? -6.395 -6.743 7.701 1.00 93.56 79 LEU A CA 1
ATOM 572 C C . LEU A 1 79 ? -7.490 -7.361 6.809 1.00 93.56 79 LEU A C 1
ATOM 574 O O . LEU A 1 79 ? -8.604 -6.834 6.769 1.00 93.56 79 LEU A O 1
ATOM 578 N N . GLY A 1 80 ? -7.231 -8.494 6.153 1.00 92.31 80 GLY A N 1
ATOM 579 C CA . GLY A 1 80 ? -8.179 -9.206 5.294 1.00 92.31 80 GLY A CA 1
ATOM 580 C C . GLY A 1 80 ? -8.465 -8.508 3.963 1.00 92.31 80 GLY A C 1
ATOM 581 O O . GLY A 1 80 ? -9.593 -8.588 3.480 1.00 92.31 80 GLY A O 1
ATOM 582 N N . PHE A 1 81 ? -7.490 -7.780 3.416 1.00 91.62 81 PHE A N 1
ATOM 583 C CA . PHE A 1 81 ? -7.530 -7.264 2.048 1.00 91.62 81 PHE A CA 1
ATOM 584 C C . PHE A 1 81 ? -6.865 -8.249 1.085 1.00 91.62 81 PHE A C 1
ATOM 586 O O . PHE A 1 81 ? -5.907 -8.925 1.453 1.00 91.62 81 PHE A O 1
ATOM 593 N N . ASP A 1 82 ? -7.359 -8.283 -0.151 1.00 88.69 82 ASP A N 1
ATOM 594 C CA . ASP A 1 82 ? -6.767 -9.070 -1.230 1.00 88.69 82 ASP A CA 1
ATOM 595 C C . ASP A 1 82 ? -5.412 -8.485 -1.673 1.00 88.69 82 ASP A C 1
ATOM 597 O O . ASP A 1 82 ? -5.183 -7.272 -1.615 1.00 88.69 82 ASP A O 1
ATOM 601 N N . ASN A 1 83 ? -4.511 -9.347 -2.125 1.00 85.44 83 ASN A N 1
ATOM 602 C CA . ASN A 1 83 ? -3.146 -9.034 -2.519 1.00 85.44 83 ASN A CA 1
ATOM 603 C C . ASN A 1 83 ? -2.896 -9.160 -4.028 1.00 85.44 83 ASN A C 1
ATOM 605 O O . ASN A 1 83 ? -1.812 -8.772 -4.455 1.00 85.44 83 ASN A O 1
ATOM 609 N N . ILE A 1 84 ? -3.862 -9.635 -4.831 1.00 81.88 84 ILE A N 1
ATOM 610 C CA . ILE A 1 84 ? -3.662 -9.945 -6.264 1.00 81.88 84 ILE A CA 1
ATOM 611 C C . ILE A 1 84 ? -2.967 -8.813 -7.034 1.00 81.88 84 ILE A C 1
ATOM 613 O O . ILE A 1 84 ? -1.967 -9.065 -7.696 1.00 81.88 84 ILE A O 1
ATOM 617 N N . GLU A 1 85 ? -3.442 -7.570 -6.929 1.00 81.31 85 GLU A N 1
ATOM 618 C CA . GLU A 1 85 ? -2.877 -6.450 -7.700 1.00 81.31 85 GLU A CA 1
ATOM 619 C C . GLU A 1 85 ? -1.418 -6.149 -7.312 1.00 81.31 85 GLU A C 1
ATOM 621 O O . GLU A 1 85 ? -0.541 -6.018 -8.166 1.00 81.31 85 GLU A O 1
ATOM 626 N N . VAL A 1 86 ? -1.147 -6.089 -6.004 1.00 82.94 86 VAL A N 1
ATOM 627 C CA . VAL A 1 86 ? 0.193 -5.815 -5.469 1.00 82.94 86 VAL A CA 1
ATOM 628 C C . VAL A 1 86 ? 1.144 -6.967 -5.797 1.00 82.94 86 VAL A C 1
ATOM 630 O O . VAL A 1 86 ? 2.296 -6.725 -6.156 1.00 82.94 86 VAL A O 1
ATOM 633 N N . LEU A 1 87 ? 0.665 -8.211 -5.709 1.00 82.69 87 LEU A N 1
ATOM 634 C CA . LEU A 1 87 ? 1.422 -9.405 -6.074 1.00 82.69 87 LEU A CA 1
ATOM 635 C C . LEU A 1 87 ? 1.739 -9.442 -7.565 1.00 82.69 87 LEU A C 1
ATOM 637 O O . LEU A 1 87 ? 2.867 -9.775 -7.907 1.00 82.69 87 LEU A O 1
ATOM 641 N N . ASP A 1 88 ? 0.807 -9.091 -8.448 1.00 83.81 88 ASP A N 1
ATOM 642 C CA . ASP A 1 88 ? 1.041 -9.109 -9.896 1.00 83.81 88 ASP A CA 1
ATOM 643 C C . ASP A 1 88 ? 2.083 -8.053 -10.309 1.00 83.81 88 ASP A C 1
ATOM 645 O O . ASP A 1 88 ? 3.076 -8.355 -10.989 1.00 83.81 88 ASP A O 1
ATOM 649 N N . ALA A 1 89 ? 1.938 -6.832 -9.778 1.00 82.62 89 ALA A N 1
ATOM 650 C CA . ALA A 1 89 ? 2.903 -5.753 -9.969 1.00 82.62 89 ALA A CA 1
ATOM 651 C C . ALA A 1 89 ? 4.297 -6.134 -9.447 1.00 82.62 89 ALA A C 1
ATOM 653 O O . ALA A 1 89 ? 5.308 -5.941 -10.132 1.00 82.62 89 ALA A O 1
ATOM 654 N N . ALA A 1 90 ? 4.357 -6.718 -8.248 1.00 78.75 90 ALA A N 1
ATOM 655 C CA . ALA A 1 90 ? 5.607 -7.135 -7.636 1.00 78.75 90 ALA A CA 1
ATOM 656 C C . ALA A 1 90 ? 6.230 -8.333 -8.349 1.00 78.75 90 ALA A C 1
ATOM 658 O O . ALA A 1 90 ? 7.428 -8.307 -8.598 1.00 78.75 90 ALA A O 1
ATOM 659 N N . SER A 1 91 ? 5.457 -9.346 -8.742 1.00 74.88 91 SER A N 1
ATOM 660 C CA . SER A 1 91 ? 5.949 -10.583 -9.368 1.00 74.88 91 SER A CA 1
ATOM 661 C C . SER A 1 91 ? 6.698 -10.314 -10.668 1.00 74.88 91 SER A C 1
ATOM 663 O O . SER A 1 91 ? 7.765 -10.884 -10.903 1.00 74.88 91 SER A O 1
ATOM 665 N N . SER A 1 92 ? 6.199 -9.386 -11.487 1.00 70.50 92 SER A N 1
ATOM 666 C CA . SER A 1 92 ? 6.856 -8.979 -12.736 1.00 70.50 92 SER A CA 1
ATOM 667 C C . SER A 1 92 ? 8.251 -8.375 -12.516 1.00 70.50 92 SER A C 1
ATOM 669 O O . SER A 1 92 ? 9.126 -8.486 -13.380 1.00 70.50 92 SER A O 1
ATOM 671 N N . HIS A 1 93 ? 8.477 -7.749 -11.359 1.00 70.06 93 HIS A N 1
ATOM 672 C CA . HIS A 1 93 ? 9.759 -7.158 -10.982 1.00 70.06 93 HIS A CA 1
ATOM 673 C C . HIS A 1 93 ? 10.625 -8.140 -10.180 1.00 70.06 93 HIS A C 1
ATOM 675 O O . HIS A 1 93 ? 11.801 -8.321 -10.489 1.00 70.06 93 HIS A O 1
ATOM 681 N N . LEU A 1 94 ? 10.019 -8.830 -9.212 1.00 66.94 94 LEU A N 1
ATOM 682 C CA . LEU A 1 94 ? 10.630 -9.821 -8.333 1.00 66.94 94 LEU A CA 1
ATOM 683 C C . LEU A 1 94 ? 11.193 -10.997 -9.120 1.00 66.94 94 LEU A C 1
ATOM 685 O O . LEU A 1 94 ? 12.306 -11.414 -8.842 1.00 66.94 94 LEU A O 1
ATOM 689 N N . ARG A 1 95 ? 10.532 -11.461 -10.186 1.00 67.31 95 ARG A N 1
ATOM 690 C CA . ARG A 1 95 ? 11.057 -12.541 -11.040 1.00 67.31 95 ARG A CA 1
ATOM 691 C C . ARG A 1 95 ? 12.439 -12.245 -11.637 1.00 67.31 95 ARG A C 1
ATOM 693 O O . ARG A 1 95 ? 13.158 -13.177 -11.964 1.00 67.31 95 ARG A O 1
ATOM 700 N N . ARG A 1 96 ? 12.827 -10.969 -11.772 1.00 63.19 96 ARG A N 1
ATOM 701 C CA . ARG A 1 96 ? 14.161 -10.564 -12.259 1.00 63.19 96 ARG A CA 1
ATOM 702 C C . ARG A 1 96 ? 15.221 -10.478 -11.162 1.00 63.19 96 ARG A C 1
ATOM 704 O O . ARG A 1 96 ? 16.387 -10.271 -11.470 1.00 63.19 96 ARG A O 1
ATOM 711 N N . VAL A 1 97 ? 14.810 -10.548 -9.900 1.00 59.62 97 VAL A N 1
ATOM 712 C CA . VAL A 1 97 ? 15.673 -10.336 -8.730 1.00 59.62 97 VAL A CA 1
ATOM 713 C C . VAL A 1 97 ? 15.611 -11.490 -7.731 1.00 59.62 97 VAL A C 1
ATOM 715 O O . VAL A 1 97 ? 16.455 -11.545 -6.848 1.00 59.62 97 VAL A O 1
ATOM 718 N N . VAL A 1 98 ? 14.665 -12.418 -7.904 1.00 59.56 98 VAL A N 1
ATOM 719 C CA . VAL A 1 98 ? 14.451 -13.631 -7.104 1.00 59.56 98 VAL A CA 1
ATOM 720 C C . VAL A 1 98 ? 15.692 -14.515 -7.068 1.00 59.56 98 VAL A C 1
ATOM 722 O O . VAL A 1 98 ? 16.040 -14.999 -5.997 1.00 59.56 98 VAL A O 1
ATOM 725 N N . ASP A 1 99 ? 16.392 -14.650 -8.195 1.00 60.69 99 ASP A N 1
ATOM 726 C CA . ASP A 1 99 ? 17.610 -15.468 -8.290 1.00 60.69 99 ASP A CA 1
ATOM 727 C C . ASP A 1 99 ? 18.783 -14.877 -7.482 1.00 60.69 99 ASP A C 1
ATOM 729 O O . ASP A 1 99 ? 19.714 -15.586 -7.112 1.00 60.69 99 ASP A O 1
ATOM 733 N N . ASP A 1 100 ? 18.704 -13.583 -7.165 1.00 60.38 100 ASP A N 1
ATOM 734 C CA . ASP A 1 100 ? 19.735 -12.797 -6.486 1.00 60.38 100 ASP A CA 1
ATOM 735 C C . ASP A 1 100 ? 19.268 -12.276 -5.111 1.00 60.38 100 ASP A C 1
ATOM 737 O O . ASP A 1 100 ? 19.964 -11.469 -4.485 1.00 60.38 100 ASP A O 1
ATOM 741 N N . MET A 1 101 ? 18.054 -12.620 -4.662 1.00 57.53 101 MET A N 1
ATOM 742 C CA . MET A 1 101 ? 17.528 -12.138 -3.385 1.00 57.53 101 MET A CA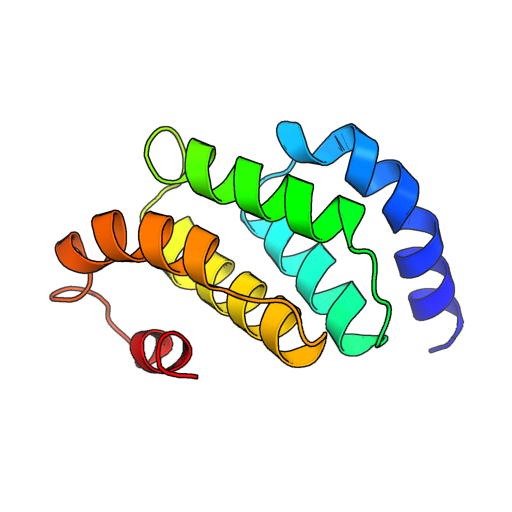 1
ATOM 743 C C . MET A 1 101 ? 18.211 -12.914 -2.254 1.00 57.53 101 MET A C 1
ATOM 745 O O . MET A 1 101 ? 18.062 -14.133 -2.187 1.00 57.53 101 MET A O 1
ATOM 749 N N . PRO A 1 102 ? 18.938 -12.240 -1.344 1.00 55.56 102 PRO A N 1
ATOM 750 C CA . PRO A 1 102 ? 19.775 -12.933 -0.372 1.00 55.56 102 PRO A CA 1
ATOM 751 C C . PRO A 1 102 ? 18.997 -13.620 0.762 1.00 55.56 102 PRO A C 1
ATOM 753 O O . PRO A 1 102 ? 19.635 -14.248 1.595 1.00 55.56 102 PRO A O 1
ATOM 756 N N . ASP A 1 103 ? 17.659 -13.542 0.815 1.00 55.31 103 ASP A N 1
ATOM 757 C CA . ASP A 1 103 ? 16.890 -13.970 1.990 1.00 55.31 103 ASP A CA 1
ATOM 758 C C . ASP A 1 103 ? 15.454 -14.458 1.703 1.00 55.31 103 ASP A C 1
ATOM 760 O O . ASP A 1 103 ? 14.818 -14.104 0.708 1.00 55.31 103 ASP A O 1
ATOM 764 N N . TRP A 1 104 ? 14.924 -15.213 2.676 1.00 58.88 104 TRP A N 1
ATOM 765 C CA . TRP A 1 104 ? 13.612 -15.882 2.793 1.00 58.88 104 TRP A CA 1
ATOM 766 C C . TRP A 1 104 ? 12.351 -15.010 2.604 1.00 58.88 104 TRP A C 1
ATOM 768 O O . TRP A 1 104 ? 11.235 -15.511 2.749 1.00 58.88 104 TRP A O 1
ATOM 778 N N . ASN A 1 105 ? 12.485 -13.726 2.258 1.00 57.47 105 ASN A N 1
ATOM 779 C CA . ASN A 1 105 ? 11.355 -12.808 2.050 1.00 57.47 105 ASN A CA 1
ATOM 780 C C . ASN A 1 105 ? 10.444 -13.218 0.878 1.00 57.47 105 ASN A C 1
ATOM 782 O O . ASN A 1 105 ? 9.309 -12.752 0.807 1.00 57.47 105 ASN A O 1
ATOM 786 N N . ILE A 1 106 ? 10.902 -14.124 0.004 1.00 57.78 106 ILE A N 1
ATOM 787 C CA . ILE A 1 106 ? 10.074 -14.761 -1.031 1.00 57.78 106 ILE A CA 1
ATOM 788 C C . ILE A 1 106 ? 8.844 -15.461 -0.430 1.00 57.78 106 ILE A C 1
ATOM 790 O O . ILE A 1 106 ? 7.785 -15.463 -1.048 1.00 57.78 106 ILE A O 1
ATOM 794 N N . LEU A 1 107 ? 8.962 -16.027 0.780 1.00 57.03 107 LEU A N 1
ATOM 795 C CA . LEU A 1 107 ? 7.910 -16.851 1.386 1.00 57.03 107 LEU A CA 1
ATOM 796 C C . LEU A 1 107 ? 6.676 -16.038 1.796 1.00 57.03 107 LEU A C 1
ATOM 798 O O . LEU A 1 107 ? 5.606 -16.604 1.983 1.00 57.03 107 LEU A O 1
ATOM 802 N N . VAL A 1 108 ? 6.803 -14.713 1.922 1.00 60.44 108 VAL A N 1
ATOM 803 C CA . VAL A 1 108 ? 5.672 -13.823 2.234 1.00 60.44 108 VAL A CA 1
ATOM 804 C C . VAL A 1 108 ? 4.738 -13.655 1.024 1.00 60.44 108 VAL A C 1
ATOM 806 O O . VAL A 1 108 ? 3.618 -13.186 1.183 1.00 60.44 108 VAL A O 1
ATOM 809 N N . LEU A 1 109 ? 5.174 -14.044 -0.180 1.00 52.66 109 LEU A N 1
ATOM 810 C CA . LEU A 1 109 ? 4.365 -13.978 -1.403 1.00 52.66 109 LEU A CA 1
ATOM 811 C C . LEU A 1 109 ? 3.404 -15.170 -1.565 1.00 52.66 109 LEU A C 1
ATOM 813 O O . LEU A 1 109 ? 2.531 -15.105 -2.424 1.00 52.66 109 LEU A O 1
ATOM 817 N N . ASP A 1 110 ? 3.573 -16.239 -0.776 1.00 46.72 110 ASP A N 1
ATOM 818 C CA . ASP A 1 110 ? 2.813 -17.501 -0.874 1.00 46.72 110 ASP A CA 1
ATOM 819 C C . ASP A 1 110 ? 1.727 -17.638 0.222 1.00 46.72 110 ASP A C 1
ATOM 821 O O . ASP A 1 110 ? 1.232 -18.733 0.487 1.00 46.72 110 ASP A O 1
ATOM 825 N N . ALA A 1 111 ? 1.378 -16.532 0.898 1.00 43.66 111 ALA A N 1
ATOM 826 C CA . ALA A 1 111 ? 0.413 -16.465 2.007 1.00 43.66 111 ALA A CA 1
ATOM 827 C C . ALA A 1 111 ? -0.760 -15.521 1.704 1.00 43.66 111 ALA A C 1
ATOM 829 O O . ALA A 1 111 ? -1.897 -15.881 2.087 1.00 43.66 111 ALA A O 1
#

Organism: NCBI:txid1333877

Secondary structure (DSSP, 8-state):
-HHHHHHHHHHHHHHHHHGGG--HHHHHHHHHHHHHHT---HHHHHHHHHHHHHHTTTT--HHHHHHHHHHHHHHHHHHT---HHHHHHHHHHHTTTGGG--SGGGGGGG-

pLDDT: mean 83.03, std 13.14, range [43.66, 95.31]